Protein AF-A0A8S2T4N5-F1 (afdb_monomer)

Organism: NCBI:txid392030

Nearest PDB structures (foldseek):
  5j73-assembly2_C  TM=4.812E-01  e=6.011E-01  synthetic construct
  3r84-assembly11_V  TM=3.975E-01  e=2.939E+00  Saccharomyces cerevisiae
  2lw1-assembly1_A  TM=3.642E-01  e=5.544E+00  Escherichia coli K-12

Solvent-accessible surface area (backbone atoms only — not comparable to full-atom values): 6231 Å² total; per-residue (Å²): 143,88,73,78,92,76,56,68,66,53,70,70,60,52,51,52,44,52,49,53,51,51,53,49,52,54,50,50,52,52,51,52,56,55,55,75,71,54,55,97,87,55,81,74,93,73,54,72,66,63,52,50,53,53,50,52,53,54,48,50,48,51,51,52,54,50,53,35,51,76,69,54,74,83,78,79,75,83,76,84,72,73,75,77,85,79,79,81,78,80,82,82,81,89,132

Radius of gyration: 30.03 Å; Cα contacts (8 Å, |Δi|>4): 22; chains: 1; bounding box: 65×15×102 Å

Sequence (95 aa):
KREEDEKPFTDADLDSLEKVISDTYKWFGQVKESYSKLLPTDVPKYLSSDFDDKINLLKRETNYLLGKIQRFVPKPKPTTTTPPPTTTTTAKTPV

Mean predicted aligned error: 11.67 Å

InterPro domains:
  IPR060486 HYOU1-like, C-terminal domain [PF27508] (4-69)

Secondary structure (DSSP, 8-state):
--SGGG-SS-HHHHHHHHHHHHHHHHHHHHHHHHHHT--TTSPPSS-HHHHHHHHHHHHHHHHHHHHHHHH--PPPP----PPP-----------

pLDDT: mean 82.73, std 19.64, range [40.44, 98.25]

Foldseek 3Di:
DPDPPQDLDDPVLVVLLVVLVVVVVVVVVVQVVQVVPDDPPDDRPDDPVNVVVSVVSNCVSVVVSVVSVVPRDGDPDPPPPDDPDDPPPPDDDDD

Structure (mmCIF, N/CA/C/O backbone):
data_AF-A0A8S2T4N5-F1
#
_entry.id   AF-A0A8S2T4N5-F1
#
loop_
_atom_site.group_PDB
_atom_site.id
_atom_site.type_symbol
_atom_site.label_atom_id
_atom_site.label_alt_id
_atom_site.label_comp_id
_atom_site.label_asym_id
_atom_site.label_entity_id
_atom_site.label_seq_id
_atom_site.pdbx_PDB_ins_code
_atom_site.Cartn_x
_atom_site.Cartn_y
_atom_site.Cartn_z
_atom_site.occupancy
_atom_site.B_iso_or_equiv
_atom_site.auth_seq_id
_atom_site.auth_comp_id
_atom_site.auth_asym_id
_atom_site.auth_atom_id
_atom_site.pdbx_PDB_model_num
ATOM 1 N N . LYS A 1 1 ? -5.650 7.225 34.999 1.00 40.88 1 LYS A N 1
ATOM 2 C CA . LYS A 1 1 ? -5.304 6.879 33.603 1.00 40.88 1 LYS A CA 1
ATOM 3 C C . LYS A 1 1 ? -6.591 6.383 32.959 1.00 40.88 1 LYS A C 1
ATOM 5 O O . LYS A 1 1 ? -6.993 5.267 33.239 1.00 40.88 1 LYS A O 1
ATOM 10 N N . ARG A 1 2 ? -7.365 7.293 32.366 1.00 43.62 2 ARG A N 1
ATOM 11 C CA . ARG A 1 2 ? -8.792 7.106 32.064 1.00 43.62 2 ARG A CA 1
ATOM 12 C C . ARG A 1 2 ? -9.085 7.951 30.825 1.00 43.62 2 ARG A C 1
ATOM 14 O O . ARG A 1 2 ? -9.503 9.078 31.001 1.00 43.62 2 ARG A O 1
ATOM 21 N N . GLU A 1 3 ? -8.698 7.472 29.643 1.00 50.91 3 GLU A N 1
ATOM 22 C CA . GLU A 1 3 ? -8.958 8.139 28.343 1.00 50.91 3 GLU A CA 1
ATOM 23 C C . GLU A 1 3 ? -8.501 7.307 27.122 1.00 50.91 3 GLU A C 1
ATOM 25 O O . GLU A 1 3 ? -8.886 7.609 26.000 1.00 50.91 3 GLU A O 1
ATOM 30 N N . GLU A 1 4 ? -7.731 6.226 27.310 1.00 52.75 4 GLU A N 1
ATOM 31 C CA . GLU A 1 4 ? -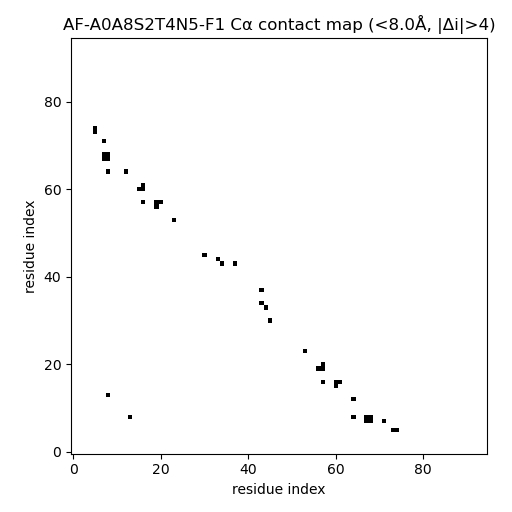7.317 5.344 26.200 1.00 52.75 4 GLU A CA 1
ATOM 32 C C . GLU A 1 4 ? -8.415 4.372 25.730 1.00 52.75 4 GLU A C 1
ATOM 34 O O . GLU A 1 4 ? -8.347 3.870 24.614 1.00 52.75 4 GLU A O 1
ATOM 39 N N . ASP A 1 5 ? -9.455 4.140 26.536 1.00 57.75 5 ASP A N 1
ATOM 40 C CA . ASP A 1 5 ? -10.480 3.114 26.274 1.00 57.75 5 ASP A CA 1
ATOM 41 C C . ASP A 1 5 ? -11.524 3.489 25.202 1.00 57.75 5 ASP A C 1
ATOM 43 O O . ASP A 1 5 ? -12.424 2.699 24.916 1.00 57.75 5 ASP A O 1
ATOM 47 N N . GLU A 1 6 ? -11.433 4.682 24.608 1.00 71.88 6 GLU A N 1
ATOM 48 C CA . GLU A 1 6 ? -12.415 5.191 23.638 1.00 71.88 6 GLU A CA 1
ATOM 49 C C . GLU A 1 6 ? -11.780 5.693 22.331 1.00 71.88 6 GLU A C 1
ATOM 51 O O . GLU A 1 6 ? -12.323 6.560 21.650 1.00 71.88 6 GLU A O 1
ATOM 56 N N . LYS A 1 7 ? -10.613 5.167 21.949 1.00 86.50 7 LYS A N 1
ATOM 57 C CA . LYS A 1 7 ? -10.043 5.459 20.627 1.00 86.50 7 LYS A CA 1
ATOM 58 C C . LYS A 1 7 ? -10.594 4.465 19.589 1.00 86.50 7 LYS A C 1
ATOM 60 O O . LYS A 1 7 ? -10.564 3.260 19.835 1.00 86.50 7 LYS A O 1
ATOM 65 N N . PRO A 1 8 ? -11.066 4.926 18.413 1.00 88.62 8 PRO A N 1
ATOM 66 C CA . PRO A 1 8 ? -11.519 4.038 17.336 1.00 88.62 8 PRO A CA 1
ATOM 67 C C . PRO A 1 8 ? -10.369 3.271 16.664 1.00 88.62 8 PRO A C 1
ATOM 69 O O . PRO A 1 8 ? -10.617 2.295 15.955 1.00 88.62 8 PRO A O 1
ATOM 72 N N . PHE A 1 9 ? -9.126 3.706 16.886 1.00 93.38 9 PHE A N 1
ATOM 73 C CA . PHE A 1 9 ? -7.908 3.148 16.308 1.00 93.38 9 PHE A CA 1
ATOM 74 C C . PHE A 1 9 ? -6.899 2.797 17.392 1.00 93.38 9 PHE A C 1
ATOM 76 O O . PHE A 1 9 ? -6.806 3.490 18.405 1.00 93.38 9 PHE A O 1
ATOM 83 N N . THR A 1 10 ? -6.127 1.744 17.145 1.00 94.25 10 THR A N 1
ATOM 84 C CA . THR A 1 10 ? -4.929 1.407 17.917 1.00 94.25 10 THR A CA 1
ATOM 85 C C . THR A 1 10 ? -3.685 1.963 17.230 1.00 94.25 10 THR A C 1
ATOM 87 O O . THR A 1 10 ? -3.707 2.234 16.028 1.00 94.25 10 THR A O 1
ATOM 90 N N . ASP A 1 11 ? -2.578 2.072 17.965 1.00 94.69 11 ASP A N 1
ATOM 91 C CA . ASP A 1 11 ? -1.295 2.504 17.393 1.00 94.69 11 ASP A CA 1
ATOM 92 C C . ASP A 1 11 ? -0.865 1.587 16.239 1.00 94.69 11 ASP A C 1
ATOM 94 O O . ASP A 1 11 ? -0.499 2.060 15.172 1.00 94.69 11 ASP A O 1
ATOM 98 N N . ALA A 1 12 ? -1.061 0.272 16.382 1.00 95.25 12 ALA A N 1
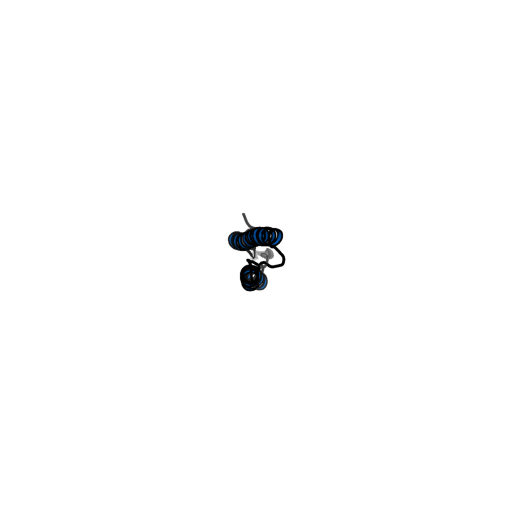ATOM 99 C CA . ALA A 1 12 ? -0.762 -0.693 15.326 1.00 95.25 12 ALA A CA 1
ATOM 100 C C . ALA A 1 12 ? -1.588 -0.478 14.039 1.00 95.25 12 ALA A C 1
ATOM 102 O O . ALA A 1 12 ? -1.089 -0.742 12.944 1.00 95.25 12 ALA A O 1
ATOM 103 N N . ASP A 1 13 ? -2.843 -0.015 14.148 1.00 95.00 13 ASP A N 1
ATOM 104 C CA . ASP A 1 13 ? -3.660 0.302 12.970 1.00 95.00 13 ASP A CA 1
ATOM 105 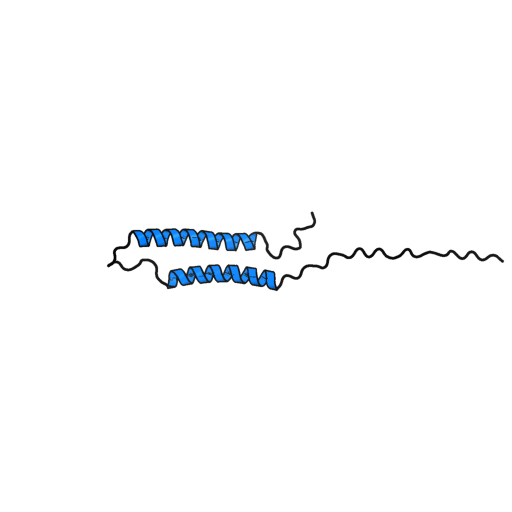C C . ASP A 1 13 ? -3.066 1.495 12.199 1.00 95.00 13 ASP A C 1
ATOM 107 O O . ASP A 1 13 ? -3.033 1.494 10.966 1.00 95.00 13 ASP A O 1
ATOM 111 N N . LEU A 1 14 ? -2.600 2.512 12.932 1.00 96.62 14 LEU A N 1
ATOM 112 C CA . LEU A 1 14 ? -2.006 3.722 12.366 1.00 96.62 14 LEU A CA 1
ATOM 113 C C . LEU A 1 14 ? -0.612 3.440 11.795 1.00 96.62 14 LEU A C 1
ATOM 115 O O . LEU A 1 14 ? -0.342 3.835 10.661 1.00 96.62 14 LEU A O 1
ATOM 119 N N . ASP A 1 15 ? 0.211 2.673 12.511 1.00 97.62 15 ASP A N 1
ATOM 120 C CA . ASP A 1 15 ? 1.538 2.233 12.067 1.00 97.62 15 ASP A CA 1
ATOM 121 C C . ASP A 1 15 ? 1.454 1.433 10.757 1.00 97.62 15 ASP A C 1
ATOM 123 O O . ASP A 1 15 ? 2.289 1.589 9.862 1.00 97.62 15 ASP A O 1
ATOM 127 N N . SER A 1 16 ? 0.428 0.582 10.610 1.00 97.31 16 SER A N 1
ATOM 128 C CA . SER A 1 16 ? 0.202 -0.178 9.373 1.00 97.31 16 SER A CA 1
ATOM 129 C C . SER A 1 16 ? -0.040 0.751 8.181 1.00 97.31 16 SER A C 1
ATOM 131 O O . SER A 1 16 ? 0.608 0.609 7.137 1.00 97.31 16 SER A O 1
ATOM 133 N N . LEU A 1 17 ? -0.926 1.742 8.337 1.00 97.81 17 LEU A N 1
ATOM 134 C CA . LEU A 1 17 ? -1.205 2.715 7.282 1.00 97.81 17 LEU A CA 1
ATOM 135 C C . LEU A 1 17 ? 0.024 3.584 6.978 1.00 97.81 17 LEU A C 1
ATOM 137 O O . LEU A 1 17 ? 0.353 3.783 5.806 1.00 97.81 17 LEU A O 1
ATOM 141 N N . GLU A 1 18 ? 0.720 4.076 8.004 1.00 98.00 18 GLU A N 1
ATOM 142 C CA . GLU A 1 18 ? 1.925 4.895 7.847 1.00 98.00 18 GLU A CA 1
ATOM 143 C C . GLU A 1 18 ? 3.014 4.151 7.073 1.00 98.00 18 GLU A C 1
ATOM 145 O O . GLU A 1 18 ? 3.628 4.707 6.154 1.00 98.00 18 GLU A O 1
ATOM 150 N N . LYS A 1 19 ? 3.215 2.868 7.384 1.00 97.88 19 LYS A N 1
ATOM 151 C CA . LYS A 1 19 ? 4.166 2.024 6.666 1.00 97.88 19 LYS A CA 1
ATOM 152 C C . LYS A 1 19 ? 3.801 1.906 5.189 1.00 97.88 19 LYS A C 1
ATOM 154 O O . LYS A 1 19 ? 4.659 2.117 4.334 1.00 97.88 19 LYS A O 1
ATOM 159 N N . VAL A 1 20 ? 2.537 1.619 4.870 1.00 98.12 20 VAL A N 1
ATOM 160 C CA . VAL A 1 20 ? 2.080 1.501 3.475 1.00 98.12 20 VAL A CA 1
ATOM 161 C C . VAL A 1 20 ? 2.242 2.822 2.716 1.00 98.12 20 VAL A C 1
ATOM 163 O O . VAL A 1 20 ? 2.675 2.815 1.559 1.00 98.12 20 VAL A O 1
ATOM 166 N N . ILE A 1 21 ? 1.948 3.957 3.353 1.00 98.25 21 ILE A N 1
ATOM 167 C CA . ILE A 1 21 ? 2.157 5.289 2.771 1.00 98.25 21 ILE A CA 1
ATOM 168 C C . ILE A 1 21 ? 3.646 5.523 2.494 1.00 98.25 21 ILE A C 1
ATOM 170 O O . ILE A 1 21 ? 4.011 5.886 1.374 1.00 98.25 21 ILE A O 1
ATOM 174 N N . SER A 1 22 ? 4.509 5.267 3.476 1.00 98.25 22 SER A N 1
ATOM 175 C CA . SER A 1 22 ? 5.959 5.463 3.364 1.00 98.25 22 SER A CA 1
ATOM 176 C C . SER A 1 22 ? 6.577 4.591 2.271 1.00 98.25 22 SER A C 1
ATOM 178 O O . SER A 1 22 ? 7.333 5.082 1.427 1.00 98.25 22 SER A O 1
ATOM 180 N N . ASP A 1 23 ? 6.200 3.312 2.225 1.00 97.81 23 ASP A N 1
ATOM 181 C CA . ASP A 1 23 ? 6.638 2.375 1.191 1.00 97.81 23 ASP A CA 1
ATOM 182 C C . ASP A 1 23 ? 6.171 2.824 -0.202 1.00 97.81 23 ASP A C 1
ATOM 184 O O . ASP A 1 23 ? 6.932 2.744 -1.172 1.00 97.81 23 ASP A O 1
ATOM 188 N N . THR A 1 24 ? 4.948 3.354 -0.310 1.00 98.12 24 THR A N 1
ATOM 189 C CA . THR A 1 24 ? 4.412 3.881 -1.574 1.00 98.12 24 THR A CA 1
ATOM 190 C C . THR A 1 24 ? 5.151 5.140 -2.019 1.00 98.12 24 THR A C 1
ATOM 192 O O . THR A 1 24 ? 5.509 5.249 -3.192 1.00 98.12 24 THR A O 1
ATOM 195 N N . TYR A 1 25 ? 5.452 6.066 -1.104 1.00 98.06 25 TYR A N 1
ATOM 196 C CA . TYR A 1 25 ? 6.251 7.256 -1.407 1.00 98.06 25 TYR A CA 1
ATOM 197 C C . TYR A 1 25 ? 7.656 6.895 -1.883 1.00 98.06 25 TYR A C 1
ATOM 199 O O . TYR A 1 25 ? 8.128 7.429 -2.891 1.00 98.06 25 TYR A O 1
ATOM 207 N N . LYS A 1 26 ? 8.314 5.959 -1.193 1.00 98.19 26 LYS A N 1
ATOM 208 C CA . LYS A 1 26 ? 9.640 5.471 -1.574 1.00 98.19 26 LYS A CA 1
ATOM 209 C C . LYS A 1 26 ? 9.618 4.834 -2.960 1.00 98.19 26 LYS A C 1
ATOM 211 O O . LYS A 1 26 ? 10.458 5.161 -3.797 1.00 98.19 26 LYS A O 1
ATOM 216 N N . TRP A 1 27 ? 8.646 3.961 -3.218 1.00 97.69 27 TRP A N 1
ATOM 217 C CA . TRP A 1 27 ? 8.457 3.348 -4.531 1.00 97.69 27 TRP A CA 1
ATOM 218 C C . TRP A 1 27 ? 8.210 4.403 -5.616 1.00 97.69 27 TRP A C 1
ATOM 220 O O . TRP A 1 27 ? 8.862 4.374 -6.656 1.00 97.69 27 TRP A O 1
ATOM 230 N N . PHE A 1 28 ? 7.359 5.397 -5.361 1.00 97.06 28 PHE A N 1
ATOM 231 C CA . PHE A 1 28 ? 7.097 6.465 -6.324 1.00 97.06 28 PHE A CA 1
ATOM 232 C C . PHE A 1 28 ? 8.343 7.318 -6.616 1.00 97.06 28 PHE A C 1
ATOM 234 O O . PHE A 1 28 ? 8.541 7.764 -7.747 1.00 97.06 28 PHE A O 1
ATOM 241 N N . GLY A 1 29 ? 9.232 7.493 -5.633 1.00 97.25 29 GLY A N 1
ATOM 242 C CA . GLY A 1 29 ? 10.561 8.067 -5.850 1.00 97.25 29 GLY A CA 1
ATOM 243 C C . GLY A 1 29 ? 11.386 7.278 -6.875 1.00 97.25 29 GLY A C 1
ATOM 244 O O . GLY A 1 29 ? 11.956 7.870 -7.790 1.00 97.25 29 GLY A O 1
ATOM 245 N N . GLN A 1 30 ? 11.375 5.945 -6.791 1.00 95.81 30 GLN A N 1
ATOM 246 C CA . GLN A 1 30 ? 12.060 5.064 -7.750 1.00 95.81 30 GLN A CA 1
ATOM 247 C C . GLN A 1 30 ? 11.426 5.116 -9.145 1.00 95.81 30 GLN A C 1
ATOM 249 O O . GLN A 1 30 ? 12.141 5.070 -10.150 1.00 95.81 30 GLN A O 1
ATOM 254 N N . VAL A 1 31 ? 10.096 5.238 -9.218 1.00 95.44 31 VAL A N 1
ATOM 255 C CA . VAL A 1 31 ? 9.368 5.439 -10.480 1.00 95.44 31 VAL A CA 1
ATOM 256 C C . VAL A 1 31 ? 9.814 6.738 -11.140 1.00 95.44 31 VAL A C 1
ATOM 258 O O . VAL A 1 31 ? 10.202 6.722 -12.305 1.00 95.44 31 VAL A O 1
ATOM 261 N N . LYS A 1 32 ? 9.835 7.848 -10.391 1.00 95.50 32 LYS A N 1
ATOM 262 C CA . LYS A 1 32 ? 10.302 9.150 -10.891 1.00 95.50 32 LYS A CA 1
ATOM 263 C C . LYS A 1 32 ? 11.743 9.101 -11.382 1.00 95.50 32 LYS A C 1
ATOM 265 O O . LYS A 1 32 ? 12.031 9.627 -12.450 1.00 95.50 32 LYS A O 1
ATOM 270 N N . GLU A 1 33 ? 12.630 8.469 -10.621 1.00 94.88 33 GLU A N 1
ATOM 271 C CA . GLU A 1 33 ? 14.036 8.335 -11.001 1.00 94.88 33 GLU A CA 1
ATOM 272 C C . GLU A 1 33 ? 14.220 7.457 -12.246 1.00 94.88 33 GLU A C 1
ATOM 274 O O . GLU A 1 33 ? 15.051 7.749 -13.102 1.00 94.88 33 GLU A O 1
ATOM 279 N N . SER A 1 34 ? 13.444 6.380 -12.369 1.00 92.38 34 SER A N 1
ATOM 280 C CA . SER A 1 34 ? 13.495 5.525 -13.558 1.00 92.38 34 SER A CA 1
ATOM 281 C C . SER A 1 34 ? 12.938 6.254 -14.781 1.00 92.38 34 SER A C 1
ATOM 283 O O . SER A 1 34 ? 13.497 6.135 -15.865 1.00 92.38 34 SER A O 1
ATOM 285 N N . TYR A 1 35 ? 11.875 7.042 -14.602 1.00 90.81 35 TYR A N 1
ATOM 286 C CA . TYR A 1 35 ? 11.264 7.831 -15.668 1.00 90.81 35 TYR A CA 1
ATOM 287 C C . TYR A 1 35 ? 12.164 8.978 -16.139 1.00 90.81 35 TYR A C 1
ATOM 289 O O . TYR A 1 35 ? 12.266 9.217 -17.335 1.00 90.81 35 TYR A O 1
ATOM 297 N N . SER A 1 36 ? 12.865 9.667 -15.232 1.00 91.25 36 SER A N 1
ATOM 298 C CA . SER A 1 36 ? 13.763 10.768 -15.613 1.00 91.25 36 SER A CA 1
ATOM 299 C C . SER A 1 36 ? 14.962 10.318 -16.451 1.00 91.25 36 SER A C 1
ATOM 301 O O . SER A 1 36 ? 15.537 11.128 -17.174 1.00 91.25 36 SER A O 1
ATOM 303 N N . LYS A 1 37 ? 15.335 9.038 -16.358 1.00 91.88 37 LYS A N 1
ATOM 304 C CA . LYS A 1 37 ? 16.412 8.415 -17.138 1.00 91.88 37 LYS A CA 1
ATOM 305 C C . LYS A 1 37 ? 15.913 7.747 -18.427 1.00 91.88 37 LYS A C 1
ATOM 307 O O . LYS A 1 37 ? 16.740 7.251 -19.185 1.00 91.88 37 LYS A O 1
ATOM 312 N N . LEU A 1 38 ? 14.598 7.694 -18.654 1.00 90.44 38 LEU A N 1
ATOM 313 C CA . LEU A 1 38 ? 13.990 6.960 -19.762 1.00 90.44 38 LEU A CA 1
ATOM 314 C C . LEU A 1 38 ? 14.089 7.761 -21.066 1.00 90.44 38 LEU A C 1
ATOM 316 O O . LEU A 1 38 ? 13.712 8.935 -21.103 1.00 90.44 38 LEU A O 1
ATOM 320 N N . LEU A 1 39 ? 14.560 7.133 -22.145 1.00 88.75 39 LEU A N 1
ATOM 321 C CA . LEU A 1 39 ? 14.513 7.745 -23.473 1.00 88.75 39 LEU A CA 1
ATOM 322 C C . LEU A 1 39 ? 13.125 7.557 -24.111 1.00 88.75 39 LEU A C 1
ATOM 324 O O . LEU A 1 39 ? 12.422 6.603 -23.784 1.00 88.75 39 LEU A O 1
ATOM 328 N N . PRO A 1 40 ? 12.723 8.409 -25.074 1.00 84.56 40 PRO A N 1
ATOM 329 C CA . PRO A 1 40 ? 11.404 8.318 -25.714 1.00 84.56 40 PRO A CA 1
ATOM 330 C C . PRO A 1 40 ? 11.118 6.988 -26.428 1.00 84.56 40 PRO A C 1
ATOM 332 O O . PRO A 1 40 ? 9.961 6.656 -26.669 1.00 84.56 40 PRO A O 1
ATOM 335 N N . THR A 1 41 ? 12.162 6.251 -26.805 1.00 88.38 41 THR A N 1
ATOM 336 C CA . THR A 1 41 ? 12.076 4.950 -27.483 1.00 88.38 41 THR A CA 1
ATOM 337 C C . THR A 1 41 ? 12.091 3.762 -26.527 1.00 88.38 41 THR A C 1
ATOM 339 O O . THR A 1 41 ? 11.849 2.638 -26.963 1.00 88.38 41 THR A O 1
ATOM 342 N N . ASP A 1 42 ? 12.399 3.987 -25.250 1.00 86.81 42 ASP A N 1
ATOM 343 C CA . ASP A 1 42 ? 12.552 2.912 -24.279 1.00 86.81 42 ASP A CA 1
ATOM 344 C C . ASP A 1 42 ? 11.195 2.475 -23.724 1.00 86.81 42 ASP A C 1
ATOM 346 O O . 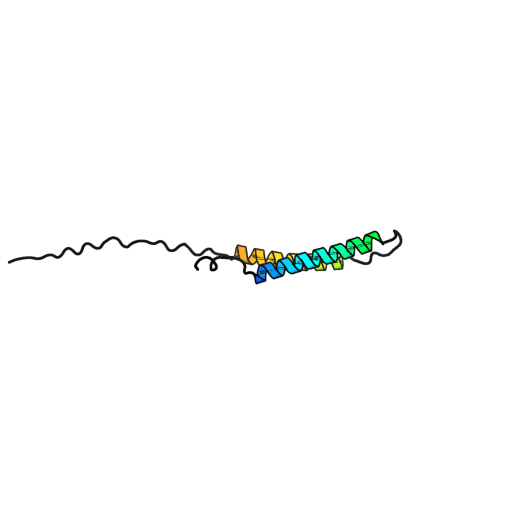ASP A 1 42 ? 10.286 3.277 -23.493 1.00 86.81 42 ASP A O 1
ATOM 350 N N . VAL A 1 43 ? 11.068 1.175 -23.464 1.00 84.69 43 VAL A N 1
ATOM 351 C CA . VAL A 1 43 ? 9.879 0.623 -22.813 1.00 84.69 43 VAL A CA 1
ATOM 352 C C . VAL A 1 43 ? 9.903 1.011 -21.330 1.00 84.69 43 VAL A C 1
ATOM 354 O O . VAL A 1 43 ? 10.920 0.801 -20.660 1.00 84.69 43 VAL A O 1
ATOM 357 N N . PRO A 1 44 ? 8.806 1.560 -20.779 1.00 86.00 44 PRO A N 1
ATOM 358 C CA . PRO A 1 44 ? 8.758 1.956 -19.381 1.00 86.00 44 PRO A CA 1
ATOM 359 C C . PRO A 1 44 ? 8.913 0.746 -18.455 1.00 86.00 44 PRO A C 1
ATOM 361 O O . PRO A 1 44 ? 8.270 -0.287 -18.623 1.00 86.00 44 PRO A O 1
ATOM 364 N N . LYS A 1 45 ? 9.762 0.908 -17.436 1.00 90.06 45 LYS A N 1
ATOM 365 C CA . LYS A 1 45 ? 10.068 -0.128 -16.438 1.00 90.06 45 LYS A CA 1
ATOM 366 C C . LYS A 1 45 ? 8.867 -0.521 -15.569 1.00 90.06 45 LYS A C 1
ATOM 368 O O . LYS A 1 45 ? 8.799 -1.662 -15.132 1.00 90.06 45 LYS A O 1
ATOM 373 N N . TYR A 1 46 ? 7.984 0.431 -15.278 1.00 93.25 46 TYR A N 1
ATOM 374 C CA . TYR A 1 46 ? 6.807 0.232 -14.433 1.00 93.25 46 TYR A CA 1
ATOM 375 C C . TYR A 1 46 ? 5.547 0.269 -15.292 1.00 93.25 46 TYR A C 1
ATOM 377 O O . TYR A 1 46 ? 5.394 1.157 -16.134 1.00 93.25 46 TYR A O 1
ATOM 385 N N . LEU A 1 47 ? 4.654 -0.685 -15.061 1.00 93.69 47 LEU A N 1
ATOM 386 C CA . LEU A 1 47 ? 3.412 -0.884 -15.801 1.00 93.69 47 LEU A CA 1
ATOM 387 C C . LEU A 1 47 ? 2.206 -0.469 -14.959 1.00 93.69 47 LEU A C 1
ATOM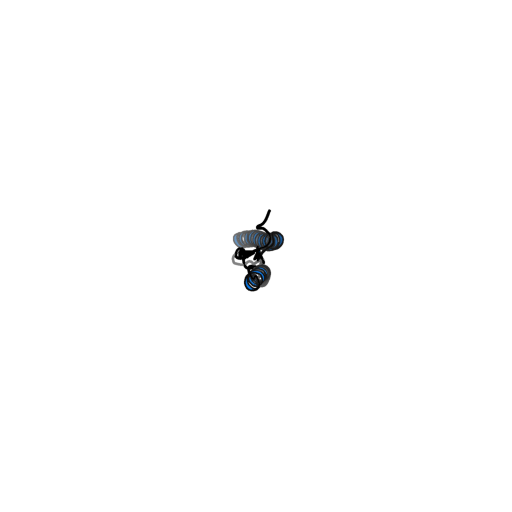 389 O O . LEU A 1 47 ? 2.314 -0.274 -13.751 1.00 93.69 47 LEU A O 1
ATOM 393 N N . SER A 1 48 ? 1.029 -0.378 -15.583 1.00 94.19 48 SER A N 1
ATOM 394 C CA . SER A 1 48 ? -0.223 -0.054 -14.883 1.00 94.19 48 SER A CA 1
ATOM 395 C C . SER A 1 48 ? -0.506 -0.995 -13.708 1.00 94.19 48 SER A C 1
ATOM 397 O O . SER A 1 48 ? -0.938 -0.533 -12.657 1.00 94.19 48 SER A O 1
ATOM 399 N N . SER A 1 49 ? -0.172 -2.282 -13.847 1.00 95.62 49 SER A N 1
ATOM 400 C CA . SER A 1 49 ? -0.320 -3.279 -12.782 1.00 95.62 49 SER A CA 1
ATOM 401 C C . SER A 1 49 ? 0.453 -2.913 -11.514 1.00 95.62 49 SER A C 1
ATOM 403 O O . SER A 1 49 ? -0.063 -3.092 -10.416 1.00 95.62 49 SER A O 1
ATOM 405 N N . ASP A 1 50 ? 1.651 -2.332 -11.643 1.00 95.38 50 ASP A N 1
ATOM 406 C CA . ASP A 1 50 ? 2.452 -1.926 -10.482 1.00 95.38 50 ASP A CA 1
ATOM 407 C C . ASP A 1 50 ? 1.777 -0.788 -9.700 1.00 95.38 50 ASP A C 1
ATOM 409 O O . ASP A 1 50 ? 1.868 -0.721 -8.471 1.00 95.38 50 ASP A O 1
ATOM 413 N N . PHE A 1 51 ? 1.083 0.115 -10.402 1.00 96.12 51 PHE A N 1
ATOM 414 C CA . PHE A 1 51 ? 0.296 1.179 -9.774 1.00 96.12 51 PHE A CA 1
ATOM 415 C C . PHE A 1 51 ? -0.964 0.619 -9.123 1.00 96.12 51 PHE A C 1
ATOM 417 O O . PHE A 1 51 ? -1.274 0.996 -7.990 1.00 96.12 51 PHE A O 1
ATOM 424 N N . ASP A 1 52 ? -1.662 -0.290 -9.805 1.00 97.56 52 ASP A N 1
ATOM 425 C CA . ASP A 1 52 ? -2.856 -0.945 -9.274 1.00 97.56 52 ASP A CA 1
ATOM 426 C C . ASP A 1 52 ? -2.546 -1.677 -7.963 1.00 97.56 52 ASP A C 1
ATOM 428 O O . ASP A 1 52 ? -3.300 -1.550 -6.996 1.00 97.56 52 ASP A O 1
ATOM 432 N N . ASP A 1 53 ? -1.394 -2.341 -7.868 1.00 9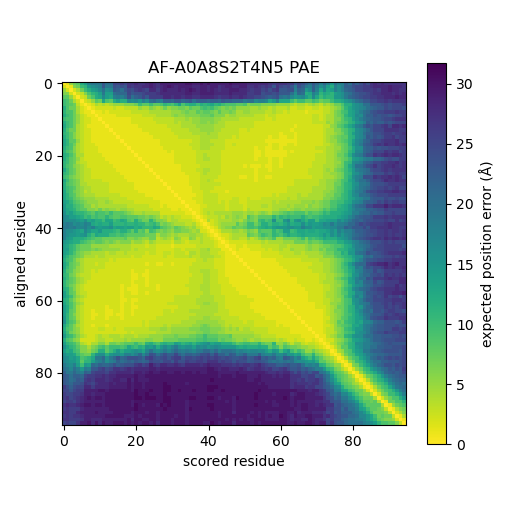7.25 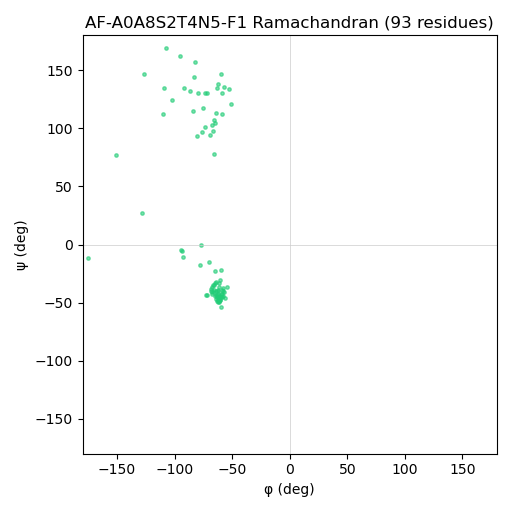53 ASP A N 1
ATOM 433 C CA . ASP A 1 53 ? -0.944 -2.999 -6.641 1.00 97.25 53 ASP A CA 1
ATOM 434 C C . ASP A 1 53 ? -0.765 -2.011 -5.477 1.00 97.25 53 ASP A C 1
ATOM 436 O O . ASP A 1 53 ? -1.226 -2.270 -4.358 1.00 97.25 53 ASP A O 1
ATOM 440 N N . LYS A 1 54 ? -0.150 -0.841 -5.717 1.00 97.81 54 LYS A N 1
ATOM 441 C CA . LYS A 1 54 ? -0.011 0.203 -4.681 1.00 97.81 54 LYS A CA 1
ATOM 442 C C . LYS A 1 54 ? -1.350 0.814 -4.290 1.00 97.81 54 LYS A C 1
ATOM 444 O O . LYS A 1 54 ? -1.606 1.014 -3.101 1.00 97.81 54 LYS A O 1
ATOM 449 N N . ILE A 1 55 ? -2.218 1.067 -5.267 1.00 97.75 55 ILE A N 1
ATOM 450 C CA . ILE A 1 55 ? -3.569 1.587 -5.038 1.00 97.75 55 ILE A CA 1
ATOM 451 C C . ILE A 1 55 ? -4.374 0.605 -4.186 1.00 97.75 55 ILE A C 1
ATOM 453 O O . ILE A 1 55 ? -5.013 1.016 -3.219 1.00 97.75 55 ILE A O 1
ATOM 457 N N . ASN A 1 56 ? -4.338 -0.685 -4.514 1.00 98.06 56 ASN A N 1
ATOM 458 C CA . ASN A 1 56 ? -5.080 -1.716 -3.797 1.00 98.06 56 ASN A CA 1
ATOM 459 C C . ASN A 1 56 ? -4.601 -1.858 -2.351 1.00 98.06 56 ASN A C 1
ATOM 461 O O . ASN A 1 56 ? -5.428 -1.979 -1.444 1.00 98.06 56 ASN A O 1
ATOM 465 N N . LEU A 1 57 ? -3.289 -1.772 -2.119 1.00 97.81 57 LEU A N 1
ATOM 466 C CA . LEU A 1 57 ? -2.726 -1.818 -0.774 1.00 97.81 57 LEU A CA 1
ATOM 467 C C . LEU A 1 57 ? -3.190 -0.624 0.077 1.00 97.81 57 LEU A C 1
ATOM 469 O O . LEU A 1 57 ? -3.710 -0.818 1.174 1.00 97.81 57 LEU A O 1
ATOM 473 N N . LEU A 1 58 ? -3.094 0.600 -0.453 1.00 98.06 58 LEU A N 1
ATOM 474 C CA . LEU A 1 58 ? -3.567 1.813 0.229 1.00 98.06 58 LEU A CA 1
ATOM 475 C C . LEU A 1 58 ? -5.080 1.799 0.476 1.00 98.06 58 LEU A C 1
ATOM 477 O O . LEU A 1 58 ? -5.541 2.164 1.562 1.00 98.06 58 LEU A O 1
ATOM 481 N N . LYS A 1 59 ? -5.864 1.355 -0.514 1.00 97.75 59 LYS A N 1
ATOM 482 C CA . LYS A 1 59 ? -7.320 1.204 -0.388 1.00 97.75 59 LYS A CA 1
ATOM 483 C C . LYS A 1 59 ? -7.675 0.229 0.726 1.00 97.75 59 LYS A C 1
ATOM 485 O O . LYS A 1 59 ? -8.593 0.512 1.489 1.00 97.75 59 LYS A O 1
ATOM 490 N N . ARG A 1 60 ? -6.963 -0.897 0.841 1.00 98.06 60 ARG A N 1
ATOM 491 C CA . ARG A 1 60 ? -7.206 -1.896 1.889 1.00 98.06 60 ARG A CA 1
ATOM 492 C C . ARG A 1 60 ? -7.047 -1.299 3.285 1.00 98.06 60 ARG A C 1
ATOM 494 O O . ARG A 1 60 ? -7.981 -1.398 4.076 1.00 98.06 60 ARG A O 1
ATOM 501 N N . GLU A 1 61 ? -5.910 -0.663 3.565 1.00 97.50 61 GLU A N 1
ATOM 502 C CA . GLU A 1 61 ? -5.643 -0.072 4.886 1.00 97.50 61 GLU A CA 1
ATOM 503 C C . GLU A 1 61 ? -6.645 1.049 5.204 1.00 97.50 61 GLU A C 1
ATOM 505 O O . GLU A 1 61 ? -7.237 1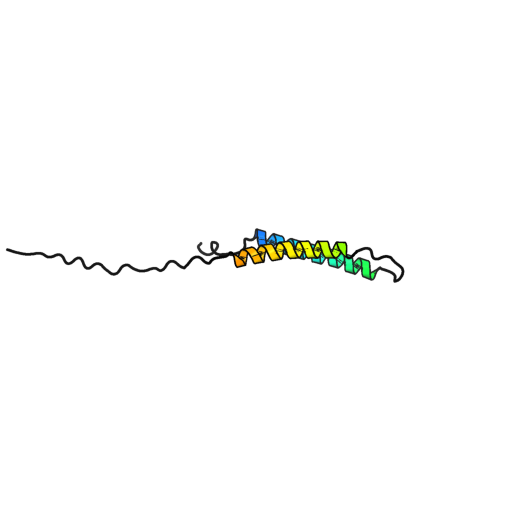.086 6.282 1.00 97.50 61 GLU A O 1
ATOM 510 N N . THR A 1 62 ? -6.929 1.915 4.227 1.00 97.44 62 THR A N 1
ATOM 511 C CA . THR A 1 62 ? -7.877 3.025 4.406 1.00 97.44 62 THR A CA 1
ATOM 512 C C . THR A 1 62 ? -9.301 2.525 4.663 1.00 97.44 62 THR A C 1
ATOM 514 O O . THR A 1 62 ? -9.982 3.018 5.562 1.00 97.44 62 THR A O 1
ATOM 517 N N . ASN A 1 63 ? -9.756 1.510 3.919 1.00 97.81 63 ASN A N 1
ATOM 518 C CA . ASN A 1 63 ? -11.074 0.904 4.116 1.00 97.81 63 ASN A CA 1
ATOM 519 C C . ASN A 1 63 ? -11.186 0.195 5.470 1.00 97.81 63 ASN A C 1
ATOM 521 O O . ASN A 1 63 ? -12.253 0.211 6.086 1.00 97.81 63 ASN A O 1
ATOM 525 N N . TYR A 1 64 ? -10.100 -0.414 5.949 1.00 96.88 64 TYR A N 1
ATOM 526 C CA . TYR A 1 64 ? -10.060 -1.018 7.276 1.00 96.88 64 TYR A CA 1
ATOM 527 C C . TYR A 1 64 ? -10.270 0.032 8.379 1.00 96.88 64 TYR A C 1
ATOM 529 O O . TYR A 1 64 ? -11.149 -0.152 9.229 1.00 96.88 64 TYR A O 1
ATOM 537 N N . LEU A 1 65 ? -9.561 1.166 8.315 1.00 96.69 65 LEU A N 1
ATOM 538 C CA . LEU A 1 65 ? -9.763 2.279 9.251 1.00 96.69 65 LEU A CA 1
ATOM 539 C C . LEU A 1 65 ? -11.172 2.875 9.141 1.00 96.69 65 LEU A C 1
ATOM 541 O O . LEU A 1 65 ? -11.847 3.074 10.152 1.00 96.69 65 LEU A O 1
ATOM 545 N N . LEU A 1 66 ? -11.662 3.104 7.921 1.00 96.94 66 LEU A N 1
ATOM 546 C CA . LEU A 1 66 ? -13.017 3.607 7.702 1.00 96.94 66 LEU A CA 1
ATOM 547 C C . LEU A 1 66 ? -14.059 2.694 8.358 1.00 96.94 66 LEU A C 1
ATOM 549 O O . LEU A 1 66 ? -14.933 3.165 9.085 1.00 96.94 66 LEU A O 1
ATOM 553 N N . GLY A 1 67 ? -13.929 1.381 8.161 1.00 96.12 67 GLY A N 1
ATOM 554 C CA . GLY A 1 67 ? -14.808 0.401 8.781 1.00 96.12 67 GLY A CA 1
ATOM 555 C C . GLY A 1 67 ? -14.747 0.430 10.311 1.00 96.12 67 GLY A C 1
ATOM 556 O O . GLY A 1 67 ? -15.779 0.249 10.957 1.00 96.12 67 GLY A O 1
ATOM 557 N N . LYS A 1 68 ? -13.569 0.670 10.905 1.00 93.75 68 LYS A N 1
ATOM 558 C CA . LYS A 1 68 ? -13.431 0.829 12.361 1.00 93.75 68 LYS A CA 1
ATOM 559 C C . LYS A 1 68 ? -14.180 2.054 12.877 1.00 93.75 68 LYS A C 1
ATOM 561 O O . LYS A 1 68 ? -14.953 1.902 13.817 1.00 93.75 68 LYS A O 1
ATOM 566 N N . ILE A 1 69 ? -14.039 3.217 12.234 1.00 94.19 69 ILE A N 1
ATOM 567 C CA . ILE A 1 69 ? -14.793 4.425 12.616 1.00 94.19 69 ILE A CA 1
ATOM 568 C C . ILE A 1 69 ? -16.296 4.201 12.473 1.00 94.19 69 ILE A C 1
ATOM 570 O O . ILE A 1 69 ? -17.048 4.524 13.384 1.00 94.19 69 ILE A O 1
ATOM 574 N N . GLN A 1 70 ? -16.749 3.637 11.352 1.00 93.56 70 GLN A N 1
ATOM 575 C CA . GLN A 1 70 ? -18.180 3.439 11.098 1.00 93.56 70 GLN A CA 1
ATOM 576 C C . GLN A 1 70 ? -18.855 2.540 12.141 1.00 93.56 70 GLN A C 1
ATOM 578 O O . GLN A 1 70 ? -20.042 2.695 12.411 1.00 93.56 70 GLN A O 1
ATOM 583 N N . ARG A 1 71 ? -18.108 1.590 12.713 1.00 90.31 71 ARG A N 1
ATOM 584 C CA . ARG A 1 71 ? -18.596 0.670 13.750 1.00 90.31 71 ARG A CA 1
ATOM 585 C C . ARG A 1 71 ? -18.310 1.155 15.169 1.00 90.31 71 AR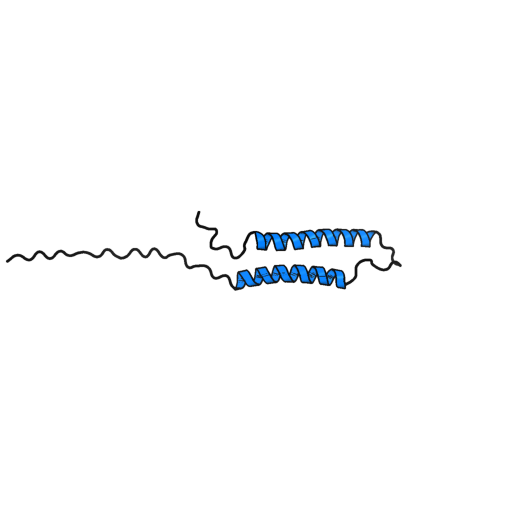G A C 1
ATOM 587 O O . ARG A 1 71 ? -18.728 0.498 16.121 1.00 90.31 71 ARG A O 1
ATOM 594 N N . PHE A 1 72 ? -17.588 2.259 15.327 1.00 92.50 72 PHE A N 1
ATOM 595 C CA . PHE A 1 72 ? -17.246 2.788 16.633 1.00 92.50 72 PHE A CA 1
ATOM 596 C C . PHE A 1 72 ? -18.467 3.465 17.260 1.00 92.50 72 PHE A C 1
ATOM 598 O O . PHE A 1 72 ? -18.991 4.447 16.737 1.00 92.50 72 PHE A O 1
ATOM 605 N N . VAL A 1 73 ? -18.913 2.935 18.398 1.00 85.88 73 VAL A N 1
ATOM 606 C CA . VAL A 1 73 ? -19.997 3.509 19.197 1.00 85.88 73 VAL A CA 1
ATOM 607 C C . VAL A 1 73 ? -19.385 4.061 20.485 1.00 85.88 73 VAL A C 1
ATOM 609 O O . VAL A 1 73 ? -18.918 3.260 21.301 1.00 85.88 73 VAL A O 1
ATOM 612 N N . PRO A 1 74 ? -19.377 5.393 20.683 1.00 81.94 74 PRO A N 1
ATOM 613 C CA . PRO A 1 74 ? -18.907 5.992 21.925 1.00 81.94 74 PRO A CA 1
ATOM 614 C C . PRO A 1 74 ? -19.704 5.450 23.113 1.00 81.94 74 PRO A C 1
ATOM 616 O O . PRO A 1 74 ? -20.934 5.345 23.056 1.00 81.94 74 PRO A O 1
ATOM 619 N N . LYS A 1 75 ? -19.021 5.098 24.202 1.00 74.88 75 LYS A N 1
ATOM 620 C CA . LYS A 1 75 ? -19.692 4.685 25.432 1.00 74.88 75 LYS A CA 1
ATOM 621 C C . LYS A 1 75 ? -20.333 5.925 26.064 1.00 74.88 75 LYS A C 1
ATOM 623 O O . LYS A 1 75 ? -19.660 6.938 26.249 1.00 74.88 75 LYS A O 1
ATOM 628 N N . PRO A 1 76 ? -21.623 5.873 26.438 1.00 71.88 76 PRO A N 1
ATOM 629 C CA . PRO A 1 76 ? -22.252 6.998 27.112 1.00 71.88 76 PRO A CA 1
ATOM 630 C C . PRO A 1 76 ? -21.500 7.301 28.412 1.00 71.88 76 PRO A C 1
ATOM 632 O O . PRO A 1 76 ? -21.228 6.399 29.210 1.00 71.88 76 PRO A O 1
ATOM 635 N N . LYS A 1 77 ? -21.151 8.580 28.618 1.00 67.31 77 LYS A N 1
ATOM 636 C CA . LYS A 1 77 ? -20.528 9.038 29.866 1.00 67.31 77 LYS A CA 1
ATOM 637 C C . LYS A 1 77 ? -21.399 8.591 31.044 1.00 67.31 77 LYS A C 1
ATOM 639 O O . LYS A 1 77 ? -22.614 8.786 30.978 1.00 67.31 77 LYS A O 1
ATOM 644 N N . PRO A 1 78 ? -20.815 8.029 32.118 1.00 67.69 78 PRO A N 1
ATOM 645 C CA . PRO A 1 78 ? -21.586 7.655 33.291 1.00 67.69 78 PRO A CA 1
ATOM 646 C C . PRO A 1 78 ? -22.283 8.902 33.835 1.00 67.69 78 PRO A C 1
ATOM 648 O O . PRO A 1 78 ? -21.635 9.835 34.308 1.00 67.69 78 PRO A O 1
ATOM 651 N N . THR A 1 79 ? -23.611 8.934 33.740 1.00 60.69 79 THR A N 1
ATOM 652 C CA . THR A 1 79 ? -24.428 9.918 34.438 1.00 60.69 79 THR A CA 1
ATOM 653 C C . THR A 1 79 ? -24.274 9.645 35.925 1.00 60.69 79 THR A C 1
ATOM 655 O O . THR A 1 79 ? -24.797 8.659 36.442 1.00 60.69 79 THR A O 1
ATOM 658 N N . THR A 1 80 ? -23.539 10.503 36.629 1.00 57.66 80 THR A N 1
ATOM 659 C CA . THR A 1 80 ? -23.639 10.625 38.085 1.00 57.66 80 THR A CA 1
ATOM 660 C C . THR A 1 80 ? -25.027 11.158 38.421 1.00 57.66 80 THR A C 1
ATOM 662 O O . THR A 1 80 ? -25.206 12.345 38.677 1.00 57.66 80 THR A O 1
ATOM 665 N N . THR A 1 81 ? -26.035 10.290 38.379 1.00 51.09 81 THR A N 1
ATOM 666 C CA . THR A 1 81 ? -27.314 10.563 39.025 1.00 51.09 81 THR A CA 1
ATOM 667 C C . THR A 1 81 ? -27.120 10.244 40.497 1.00 51.09 81 THR A C 1
ATOM 669 O O . THR A 1 81 ? -27.207 9.094 40.919 1.00 51.09 81 THR A O 1
ATOM 672 N N . THR A 1 82 ? -26.779 11.270 41.273 1.00 55.97 82 THR A N 1
ATOM 673 C CA . THR A 1 82 ? -26.891 11.246 42.732 1.00 55.97 82 THR A CA 1
ATOM 674 C C . THR A 1 82 ? -28.312 10.786 43.084 1.00 55.97 82 THR A C 1
ATOM 676 O O . THR A 1 82 ? -29.262 11.433 42.632 1.00 55.97 82 THR A O 1
ATOM 679 N N . PRO A 1 83 ? -28.513 9.684 43.830 1.00 60.72 83 PRO A N 1
ATOM 680 C CA . PRO A 1 83 ? -29.846 9.350 44.316 1.00 60.72 83 PRO A CA 1
ATOM 681 C C . PRO A 1 83 ? -30.325 10.481 45.246 1.00 60.72 83 PRO A C 1
ATOM 683 O O . PRO A 1 83 ? -29.518 10.998 46.025 1.00 60.72 83 PRO A O 1
ATOM 686 N N . PRO A 1 84 ? -31.597 10.917 45.166 1.00 56.62 84 PRO A N 1
ATOM 687 C CA . PRO A 1 84 ? -32.116 11.933 46.074 1.00 56.62 84 PRO A CA 1
ATOM 688 C C . PRO A 1 84 ? -32.006 11.437 47.527 1.00 56.62 84 PRO A C 1
ATOM 690 O O . PRO A 1 84 ? -32.130 10.233 47.768 1.00 56.62 84 PRO A O 1
ATOM 693 N N . PRO A 1 85 ? -31.762 12.329 48.504 1.00 47.31 85 PRO A N 1
ATOM 694 C CA . PRO A 1 85 ? -31.637 11.930 49.897 1.00 47.31 85 PRO A CA 1
ATOM 695 C C . PRO A 1 85 ? -32.972 11.362 50.384 1.00 47.31 85 PRO A C 1
ATOM 697 O O . PRO A 1 85 ? -33.963 12.081 50.496 1.00 47.31 85 PRO A O 1
ATOM 700 N N . THR A 1 86 ? -33.000 10.065 50.687 1.00 44.25 86 THR A N 1
ATOM 701 C CA . THR A 1 86 ? -34.111 9.437 51.401 1.00 44.25 86 THR A CA 1
ATOM 702 C C . THR A 1 86 ? -34.160 10.037 52.804 1.00 44.25 86 THR A C 1
ATOM 704 O O . THR A 1 86 ? -33.324 9.731 53.654 1.00 44.25 86 THR A O 1
ATOM 707 N N . THR A 1 87 ? -35.119 10.922 53.063 1.00 43.31 87 THR A N 1
ATOM 708 C CA . THR A 1 87 ? -35.427 11.374 54.419 1.00 43.31 87 THR A CA 1
ATOM 709 C C . THR A 1 87 ? -36.007 10.199 55.200 1.00 43.31 87 THR A C 1
ATOM 711 O O . THR A 1 87 ? -37.172 9.841 55.030 1.00 43.31 87 THR A O 1
ATOM 714 N N . THR A 1 88 ? -35.197 9.589 56.062 1.00 43.56 88 THR A N 1
ATOM 715 C CA . THR A 1 88 ? -35.679 8.693 57.115 1.00 43.56 88 THR A CA 1
ATOM 716 C C . THR A 1 88 ? -36.427 9.536 58.146 1.00 43.56 88 THR A C 1
ATOM 718 O O . THR A 1 88 ? -35.824 10.109 59.051 1.00 43.56 88 THR A O 1
ATOM 721 N N . THR A 1 89 ? -37.748 9.632 58.007 1.00 40.44 89 THR A N 1
ATOM 722 C CA . THR A 1 89 ? -38.624 10.128 59.072 1.00 40.44 89 THR A CA 1
ATOM 723 C C . THR A 1 89 ? -38.773 9.025 60.114 1.00 40.44 89 THR A C 1
ATOM 725 O O . THR A 1 89 ? -39.568 8.099 59.973 1.00 40.44 89 THR A O 1
ATOM 728 N N . THR A 1 90 ? -37.975 9.116 61.173 1.00 43.94 90 THR A N 1
ATOM 729 C CA . THR A 1 90 ? -38.164 8.387 62.427 1.00 43.94 90 THR A CA 1
ATOM 730 C C . THR A 1 90 ? -39.441 8.886 63.102 1.00 43.94 90 THR A C 1
ATOM 732 O O . THR A 1 90 ? -39.445 9.909 63.784 1.00 43.94 90 THR A O 1
ATOM 735 N N . ALA A 1 91 ? -40.543 8.158 62.926 1.00 41.28 91 ALA A N 1
ATOM 736 C CA . ALA A 1 91 ? -41.729 8.322 63.754 1.00 41.28 91 ALA A CA 1
ATOM 737 C C . ALA A 1 91 ? -41.455 7.709 65.140 1.00 41.28 91 ALA A C 1
ATOM 739 O O . ALA A 1 91 ? -41.491 6.494 65.318 1.00 41.28 91 ALA A O 1
ATOM 740 N N . LYS A 1 92 ? -41.147 8.560 66.124 1.00 48.62 92 LYS A N 1
ATOM 741 C CA . LYS A 1 92 ? -41.373 8.244 67.539 1.00 48.62 92 LYS A CA 1
ATOM 742 C C . LYS A 1 92 ? -42.831 8.580 67.848 1.00 48.62 92 LYS A C 1
ATOM 744 O O . LYS A 1 92 ? -43.195 9.751 67.807 1.00 48.62 92 LYS A O 1
ATOM 749 N N . THR A 1 93 ? -43.633 7.574 68.180 1.00 40.69 93 THR A N 1
ATOM 750 C CA . THR A 1 93 ? -44.966 7.758 68.771 1.00 40.69 93 THR A CA 1
ATOM 751 C C . THR A 1 93 ? -44.872 7.481 70.271 1.00 40.69 93 THR A C 1
ATOM 753 O O . THR A 1 93 ? -44.408 6.399 70.636 1.00 40.69 93 THR A O 1
ATOM 756 N N . PRO A 1 94 ? -45.283 8.412 71.148 1.00 56.50 94 PRO A N 1
ATOM 757 C CA . PRO A 1 94 ? -45.606 8.110 72.535 1.00 56.50 94 PRO A CA 1
ATOM 758 C C . PRO A 1 94 ? -47.106 7.803 72.656 1.00 56.50 94 PRO A C 1
ATOM 760 O O . PRO A 1 94 ? -47.900 8.539 72.077 1.00 56.50 94 PRO A O 1
ATOM 763 N N . VAL A 1 95 ? -47.471 6.740 73.378 1.00 48.28 95 VAL A N 1
ATOM 764 C CA . VAL A 1 95 ? -48.507 6.655 74.437 1.00 48.28 95 VAL A CA 1
ATOM 765 C C . VAL A 1 95 ? -48.327 5.304 75.120 1.00 48.28 95 VAL A C 1
ATOM 767 O O . VAL A 1 95 ? -48.263 4.289 74.393 1.00 48.28 95 VAL A O 1
#